Protein AF-A0A7I4YFY3-F1 (afdb_monomer)

Foldseek 3Di:
DLVCLVVVCVVCVVVVVVVVVVLVVVLVPDPDPVVSVCCCVPPVVVVVVVVVLCVLCSVVVNDPVNCVVVVPDSVNSCVVSVDDDPVVVVPD

Structure (mmCIF, N/CA/C/O b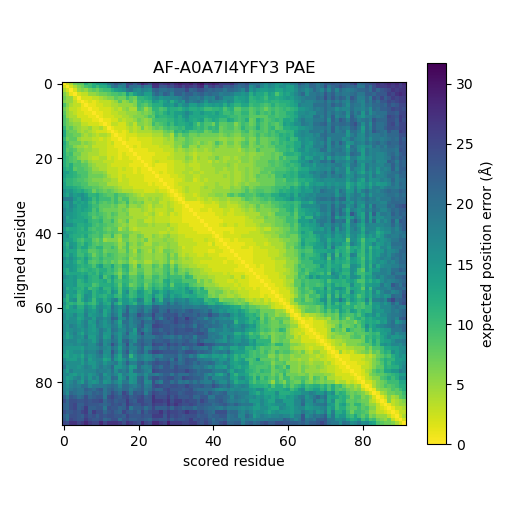ackbone):
data_AF-A0A7I4YFY3-F1
#
_entry.id   AF-A0A7I4YFY3-F1
#
loop_
_atom_site.group_PDB
_atom_site.id
_atom_site.type_symbol
_atom_site.label_atom_id
_atom_site.label_alt_id
_atom_site.label_comp_id
_atom_site.label_asym_id
_atom_site.label_entity_id
_atom_site.label_seq_id
_atom_site.pdbx_PDB_ins_code
_atom_site.Cartn_x
_atom_site.Cartn_y
_atom_site.Cartn_z
_atom_site.occupancy
_atom_site.B_iso_or_equiv
_atom_site.auth_seq_id
_atom_site.auth_comp_id
_atom_site.auth_asym_id
_atom_site.auth_atom_id
_atom_site.pdbx_PDB_model_num
ATOM 1 N N . MET A 1 1 ? 15.585 5.920 -20.128 1.00 56.06 1 MET A N 1
ATOM 2 C CA . MET A 1 1 ? 15.073 7.112 -19.417 1.00 56.06 1 MET A CA 1
ATOM 3 C C . MET A 1 1 ? 14.701 6.713 -17.991 1.00 56.06 1 MET A C 1
ATOM 5 O O . MET A 1 1 ? 13.563 6.350 -17.743 1.00 56.06 1 MET A O 1
ATOM 9 N N . MET A 1 2 ? 15.683 6.672 -17.083 1.00 48.16 2 MET A N 1
ATOM 10 C CA . MET A 1 2 ? 15.520 6.233 -15.680 1.00 48.16 2 MET A CA 1
ATOM 11 C C . MET A 1 2 ? 15.623 7.406 -14.683 1.00 48.16 2 MET A C 1
ATOM 13 O O . MET A 1 2 ? 15.323 7.249 -13.503 1.00 48.16 2 MET A O 1
ATOM 17 N N . ASN A 1 3 ? 16.004 8.593 -15.170 1.00 56.84 3 ASN A N 1
ATOM 18 C CA . ASN A 1 3 ? 16.408 9.738 -14.350 1.00 56.84 3 ASN A CA 1
ATOM 19 C C . ASN A 1 3 ? 15.225 10.543 -13.777 1.00 56.84 3 ASN A C 1
ATOM 21 O O . ASN A 1 3 ? 15.393 11.232 -12.777 1.00 56.84 3 ASN A O 1
ATOM 25 N N . ASP A 1 4 ? 14.020 10.403 -14.338 1.00 64.44 4 ASP A N 1
ATOM 26 C CA . ASP A 1 4 ? 12.820 11.133 -13.890 1.00 64.44 4 ASP A CA 1
ATOM 27 C C . ASP A 1 4 ? 12.026 10.399 -12.792 1.00 64.44 4 ASP A C 1
ATOM 29 O O . ASP A 1 4 ? 11.019 10.891 -12.285 1.00 64.44 4 ASP A O 1
ATOM 33 N N . LEU A 1 5 ? 12.479 9.209 -12.388 1.00 64.88 5 LEU A N 1
ATOM 34 C CA . LEU A 1 5 ? 11.738 8.320 -11.492 1.00 64.88 5 LEU A CA 1
ATOM 35 C C . LEU A 1 5 ? 11.663 8.839 -10.048 1.00 64.88 5 LEU A C 1
ATOM 37 O O . LEU A 1 5 ? 10.591 8.875 -9.442 1.00 64.88 5 LEU A O 1
ATOM 41 N N . ALA A 1 6 ? 12.804 9.237 -9.487 1.00 62.94 6 ALA A N 1
ATOM 42 C CA . ALA A 1 6 ? 12.881 9.762 -8.127 1.00 62.94 6 ALA A CA 1
ATOM 43 C C . ALA A 1 6 ? 12.016 11.027 -7.928 1.00 62.94 6 ALA A C 1
ATOM 45 O O . ALA A 1 6 ? 11.239 11.051 -6.967 1.00 62.94 6 ALA A O 1
ATOM 46 N N . PRO A 1 7 ? 12.058 12.038 -8.821 1.00 69.81 7 PRO A N 1
ATOM 47 C CA . PRO A 1 7 ? 11.183 13.204 -8.698 1.00 69.81 7 PRO A CA 1
ATOM 48 C C . PRO A 1 7 ? 9.690 12.878 -8.891 1.00 69.81 7 PRO A C 1
ATOM 50 O O . PRO A 1 7 ? 8.857 13.419 -8.161 1.00 69.81 7 PRO A O 1
ATOM 53 N N . GLU A 1 8 ? 9.325 11.948 -9.783 1.00 68.88 8 GLU A N 1
ATOM 54 C CA . GLU A 1 8 ? 7.930 11.508 -9.978 1.00 68.88 8 GLU A CA 1
ATOM 55 C C . GLU A 1 8 ? 7.349 10.843 -8.716 1.00 68.88 8 GLU A C 1
ATOM 57 O O . GLU A 1 8 ? 6.221 11.131 -8.303 1.00 68.88 8 GLU A O 1
ATOM 62 N N . LEU A 1 9 ? 8.140 9.980 -8.066 1.00 67.19 9 LEU A N 1
ATOM 63 C CA . LEU A 1 9 ? 7.776 9.331 -6.806 1.00 67.19 9 LEU A CA 1
ATOM 64 C C . LEU A 1 9 ? 7.683 10.335 -5.656 1.00 67.19 9 LEU A C 1
ATOM 66 O O . LEU A 1 9 ? 6.764 10.250 -4.838 1.00 67.19 9 LEU A O 1
ATOM 70 N N . CYS A 1 10 ? 8.598 11.304 -5.609 1.00 69.75 10 CYS A N 1
ATOM 71 C CA . CYS A 1 10 ? 8.567 12.375 -4.617 1.00 69.75 10 CYS A CA 1
ATOM 72 C C . CYS A 1 10 ? 7.292 13.226 -4.751 1.00 69.75 10 CYS A C 1
ATOM 74 O O . CYS A 1 10 ? 6.672 13.572 -3.749 1.00 69.75 10 CYS A O 1
ATOM 76 N N . ARG A 1 11 ? 6.829 13.467 -5.986 1.00 78.38 11 AR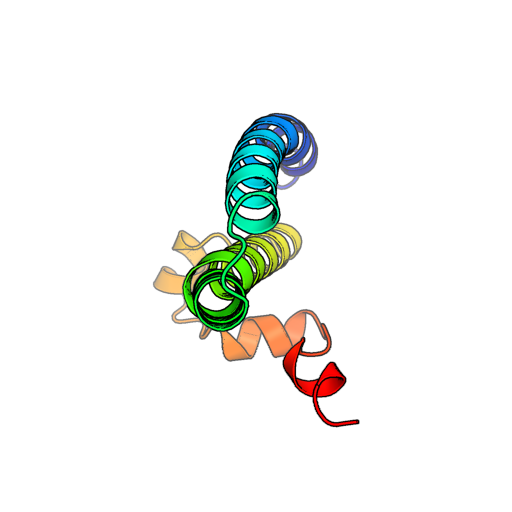G A N 1
ATOM 77 C CA . ARG A 1 11 ? 5.597 14.213 -6.287 1.00 78.38 11 ARG A CA 1
ATOM 78 C C . ARG A 1 11 ? 4.307 13.458 -5.952 1.00 78.38 11 ARG A C 1
ATOM 80 O O . ARG A 1 11 ? 3.334 14.081 -5.540 1.00 78.38 11 ARG A O 1
ATOM 87 N N 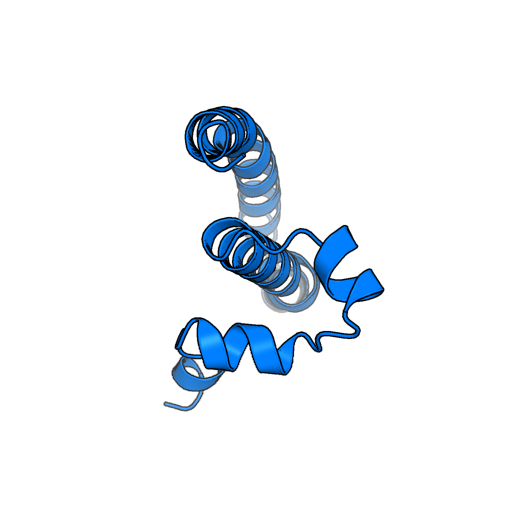. ARG A 1 12 ? 4.260 12.135 -6.142 1.00 74.12 12 ARG A N 1
ATOM 88 C CA . ARG A 1 12 ? 3.032 11.330 -5.944 1.00 74.12 12 ARG A CA 1
ATOM 89 C C . ARG A 1 12 ? 2.860 10.802 -4.517 1.00 74.12 12 ARG A C 1
ATOM 91 O O . ARG A 1 12 ? 1.730 10.536 -4.103 1.00 74.12 12 ARG A O 1
ATOM 98 N N . LYS A 1 13 ? 3.951 10.691 -3.749 1.00 71.50 13 LYS A N 1
ATOM 99 C CA . LYS A 1 13 ? 3.939 10.288 -2.331 1.00 71.50 13 LYS A CA 1
ATOM 100 C C . LYS A 1 13 ? 2.946 11.090 -1.466 1.00 71.50 13 LYS A C 1
ATOM 102 O O . LYS A 1 13 ? 2.192 10.449 -0.737 1.00 71.50 13 LYS A O 1
ATOM 107 N N . PRO A 1 14 ? 2.871 12.434 -1.549 1.00 81.75 14 PRO A N 1
ATOM 108 C CA . PRO A 1 14 ? 1.953 13.227 -0.728 1.00 81.75 14 PRO A CA 1
ATOM 109 C C . PRO A 1 14 ? 0.475 12.932 -1.002 1.00 81.75 14 PRO A C 1
ATOM 111 O O . PRO A 1 14 ? -0.306 12.798 -0.064 1.00 81.75 14 PRO A O 1
ATOM 114 N N . ALA A 1 15 ? 0.091 12.778 -2.273 1.00 76.75 15 ALA A N 1
ATOM 115 C CA . ALA A 1 15 ? -1.293 12.495 -2.653 1.00 76.75 15 ALA A CA 1
ATOM 116 C C . ALA A 1 15 ? -1.738 11.103 -2.177 1.00 76.75 15 ALA A C 1
ATOM 118 O O . ALA A 1 15 ? -2.810 10.953 -1.590 1.00 76.75 15 ALA A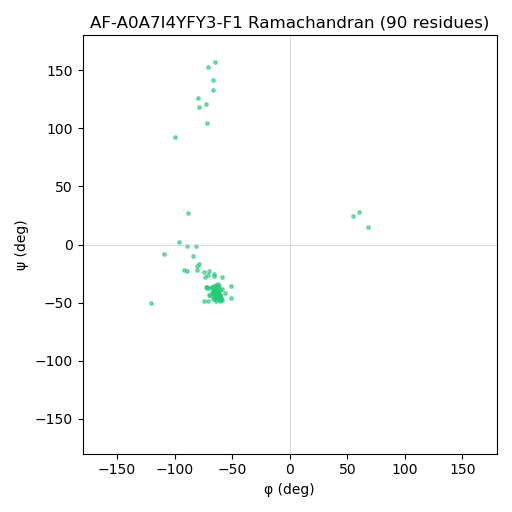 O 1
ATOM 119 N N . ALA A 1 16 ? -0.877 10.096 -2.357 1.00 76.19 16 ALA A N 1
ATOM 120 C CA . ALA A 1 16 ? -1.122 8.750 -1.845 1.00 76.19 16 ALA A CA 1
ATOM 121 C C . ALA A 1 16 ? -1.197 8.728 -0.306 1.00 76.19 16 ALA A C 1
ATOM 123 O O . ALA A 1 16 ? -2.070 8.075 0.265 1.00 76.19 16 ALA A O 1
ATOM 124 N N . TRP A 1 17 ? -0.326 9.487 0.368 1.00 80.25 17 TRP A N 1
ATOM 125 C CA . TRP A 1 17 ? -0.342 9.618 1.825 1.00 80.25 17 TRP A CA 1
ATOM 126 C C . TRP A 1 17 ? -1.615 10.301 2.343 1.00 80.25 17 TRP A C 1
ATOM 128 O O . TRP A 1 17 ? -2.184 9.860 3.340 1.00 80.25 17 TRP A O 1
ATOM 138 N N . GLY A 1 18 ? -2.111 11.325 1.645 1.00 84.88 18 GLY A N 1
ATOM 139 C CA . GLY A 1 18 ? -3.376 11.988 1.971 1.00 84.88 18 GLY A CA 1
ATOM 140 C C . GLY A 1 18 ? -4.580 11.046 1.878 1.00 84.88 18 GLY A C 1
ATOM 141 O O . GLY A 1 18 ? -5.392 10.987 2.803 1.00 84.88 18 GLY A O 1
ATOM 142 N N . ALA A 1 19 ? -4.658 10.245 0.810 1.00 81.94 19 ALA A N 1
ATOM 143 C CA . ALA A 1 19 ? -5.696 9.225 0.660 1.00 81.94 19 ALA A CA 1
ATOM 144 C C . ALA A 1 19 ? -5.622 8.166 1.774 1.00 81.94 19 ALA A C 1
ATOM 146 O O . ALA A 1 19 ? -6.640 7.825 2.378 1.00 81.94 19 ALA A O 1
ATOM 147 N N . PHE A 1 20 ? -4.412 7.708 2.113 1.00 80.19 20 PHE A N 1
ATOM 148 C CA . PHE A 1 20 ? -4.203 6.769 3.214 1.00 80.19 20 PHE A CA 1
ATOM 149 C C . PHE A 1 20 ? -4.669 7.343 4.559 1.00 80.19 20 PHE A C 1
ATOM 151 O O . PHE A 1 20 ? -5.360 6.659 5.309 1.00 80.19 20 PHE A O 1
ATOM 158 N N . LYS A 1 21 ? -4.361 8.612 4.850 1.00 85.19 21 LYS A N 1
ATOM 159 C CA . LYS A 1 21 ? -4.779 9.282 6.092 1.00 85.19 21 LYS A CA 1
ATOM 160 C C . LYS A 1 21 ? -6.295 9.401 6.228 1.00 85.19 21 LYS A C 1
ATOM 162 O O . LYS A 1 21 ? -6.818 9.254 7.332 1.00 85.19 21 LYS A O 1
ATOM 167 N N . ASN A 1 22 ? -7.002 9.627 5.123 1.00 86.06 22 ASN A N 1
ATOM 168 C CA . ASN A 1 22 ? -8.461 9.641 5.123 1.00 86.06 22 ASN A CA 1
ATOM 169 C C . ASN A 1 22 ? -9.031 8.255 5.483 1.00 86.06 22 ASN A C 1
ATOM 171 O O . ASN A 1 22 ? -9.837 8.138 6.406 1.00 86.06 22 ASN A O 1
ATOM 175 N N . ILE A 1 23 ? -8.525 7.198 4.837 1.00 83.25 23 ILE A N 1
ATOM 176 C CA . ILE A 1 23 ? -8.937 5.809 5.091 1.00 83.25 23 ILE A CA 1
ATOM 177 C C . ILE A 1 23 ? -8.598 5.389 6.528 1.00 83.25 23 ILE A C 1
ATOM 179 O O . ILE A 1 23 ? -9.432 4.801 7.213 1.00 83.25 23 ILE A O 1
ATOM 183 N N . GLU A 1 24 ? -7.412 5.747 7.024 1.00 84.56 24 GLU A N 1
ATOM 184 C CA . GLU A 1 24 ? -7.001 5.522 8.414 1.00 84.56 24 GLU A CA 1
ATOM 185 C C . GLU A 1 24 ? -7.995 6.164 9.399 1.00 84.56 24 GLU A C 1
ATOM 187 O O . GLU A 1 24 ? -8.368 5.547 10.398 1.00 84.56 24 GLU A O 1
ATOM 192 N N . GLY A 1 25 ? -8.473 7.375 9.099 1.00 87.44 25 GLY A N 1
ATOM 193 C CA . GLY A 1 25 ? -9.507 8.059 9.876 1.00 87.44 25 GLY A CA 1
ATOM 194 C C . GLY A 1 25 ? -10.840 7.304 9.901 1.00 87.44 25 GLY A C 1
ATOM 195 O O . GLY A 1 25 ? -11.433 7.139 10.970 1.00 87.44 25 GLY A O 1
ATOM 196 N N . VAL A 1 26 ? -11.289 6.788 8.752 1.00 86.62 26 VAL A N 1
ATOM 197 C CA . VAL A 1 26 ? -12.524 5.987 8.639 1.00 86.62 26 VAL A CA 1
ATOM 198 C C . VAL A 1 26 ? -12.400 4.675 9.420 1.00 86.62 26 VAL A C 1
ATOM 200 O O . VAL A 1 26 ? -13.274 4.345 10.227 1.00 86.62 26 VAL A O 1
ATOM 203 N N . VAL A 1 27 ? -11.287 3.958 9.257 1.00 85.88 27 VAL A N 1
ATOM 204 C CA . VAL A 1 27 ? -10.998 2.702 9.970 1.00 85.88 27 VAL A CA 1
ATOM 205 C C . VAL A 1 27 ? -10.959 2.939 11.484 1.00 85.88 27 VAL A C 1
ATOM 207 O O . VAL A 1 27 ? -11.574 2.187 12.239 1.00 85.88 27 VAL A O 1
ATOM 210 N N . LYS A 1 28 ? -10.311 4.017 11.950 1.00 86.69 28 LYS A N 1
ATOM 211 C CA . LYS A 1 28 ? -10.228 4.364 13.380 1.00 86.69 28 LYS A CA 1
ATOM 212 C C . LYS A 1 28 ? -11.579 4.740 13.989 1.00 86.69 28 LYS A C 1
ATOM 214 O O . LYS A 1 28 ? -11.836 4.362 15.133 1.00 86.69 28 LYS A O 1
ATOM 219 N N . LYS A 1 29 ? -12.439 5.439 13.240 1.00 89.81 29 LYS A N 1
ATOM 220 C CA . LYS A 1 29 ? -13.780 5.864 13.681 1.00 89.81 29 LYS A CA 1
ATOM 221 C C . LYS A 1 29 ? -14.793 4.714 13.717 1.00 89.81 29 LYS A C 1
ATOM 223 O O . LYS A 1 29 ? -15.764 4.773 14.470 1.00 89.81 29 LYS A O 1
ATOM 228 N N . THR A 1 30 ? -14.563 3.660 12.938 1.00 90.38 30 THR A N 1
ATOM 229 C CA . THR A 1 30 ? -15.445 2.489 12.866 1.00 90.38 30 THR A CA 1
ATOM 230 C C . THR A 1 30 ? -15.328 1.653 14.143 1.00 90.38 30 THR A C 1
ATOM 232 O O . THR A 1 30 ? -14.331 0.963 14.343 1.00 90.38 30 THR A O 1
ATOM 235 N N . LYS A 1 31 ? -16.321 1.729 15.039 1.00 89.81 31 LYS A N 1
ATOM 236 C CA . LYS A 1 31 ? -16.327 0.994 16.324 1.00 89.81 31 LYS A CA 1
ATOM 237 C C . LYS A 1 31 ? -16.527 -0.515 16.164 1.00 89.81 31 LYS A C 1
ATOM 239 O O . LYS A 1 31 ? -16.085 -1.273 17.019 1.00 89.81 31 LYS A O 1
ATOM 244 N N . ASP A 1 32 ? -17.179 -0.938 15.084 1.00 92.81 32 ASP A N 1
ATOM 245 C CA . ASP A 1 32 ? -17.405 -2.351 14.799 1.00 92.81 32 ASP A CA 1
ATOM 246 C C . ASP A 1 32 ? -16.100 -3.032 14.362 1.00 92.81 32 ASP A C 1
ATOM 248 O O . ASP A 1 32 ? -15.470 -2.642 13.375 1.00 92.81 32 ASP A O 1
ATOM 252 N N . ILE A 1 33 ? -15.692 -4.053 15.115 1.00 88.75 33 ILE A N 1
ATOM 253 C CA . ILE A 1 33 ? -14.435 -4.778 14.902 1.00 88.75 33 ILE A CA 1
ATOM 254 C C . ILE A 1 33 ? -14.485 -5.611 13.614 1.00 88.75 33 ILE A C 1
ATO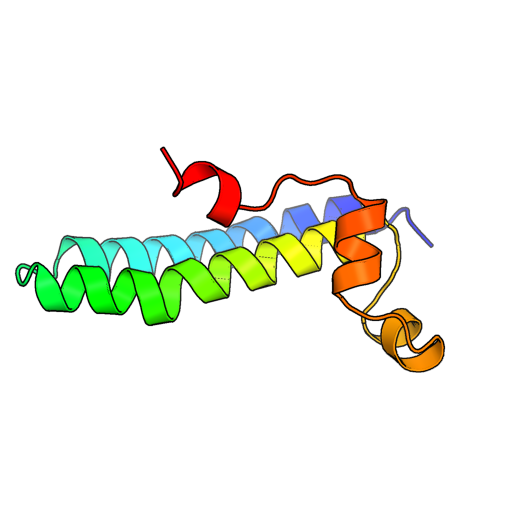M 256 O O . ILE A 1 33 ? -13.490 -5.671 12.893 1.00 88.75 33 ILE A O 1
ATOM 260 N N . ARG A 1 34 ? -15.634 -6.216 13.289 1.00 89.94 34 ARG A N 1
ATOM 261 C CA . ARG A 1 34 ? -15.800 -7.029 12.074 1.00 89.94 34 ARG A CA 1
ATOM 262 C C . ARG A 1 34 ? -15.774 -6.151 10.836 1.00 89.94 34 ARG A C 1
ATOM 264 O O . ARG A 1 34 ? -15.098 -6.476 9.866 1.00 89.94 34 ARG A O 1
ATOM 271 N N . LEU A 1 35 ? -16.460 -5.014 10.892 1.00 87.38 35 LEU A N 1
ATOM 272 C CA . LEU A 1 35 ? -16.501 -4.062 9.787 1.00 87.38 35 LEU A CA 1
ATOM 273 C C . LEU A 1 35 ? -15.130 -3.412 9.559 1.00 87.38 35 LEU A C 1
ATOM 275 O O . LEU A 1 35 ? -14.722 -3.211 8.419 1.00 87.38 35 LEU A O 1
ATOM 279 N N . ARG A 1 36 ? -14.383 -3.150 10.641 1.00 87.44 36 ARG A N 1
ATOM 280 C CA . ARG A 1 36 ? -12.999 -2.667 10.586 1.00 87.44 36 ARG A CA 1
ATOM 281 C C . ARG A 1 36 ? -12.056 -3.688 9.945 1.00 87.44 36 ARG A C 1
ATOM 283 O O . ARG A 1 36 ? -11.267 -3.298 9.089 1.00 87.44 36 ARG A O 1
ATOM 290 N N . ALA A 1 37 ? -12.146 -4.959 10.340 1.00 87.75 37 ALA A N 1
ATOM 291 C CA . ALA A 1 37 ? -11.356 -6.040 9.748 1.00 87.75 37 ALA A CA 1
ATOM 292 C C . ALA A 1 37 ? -11.675 -6.196 8.257 1.00 87.75 37 ALA A C 1
ATOM 294 O O . ALA A 1 37 ? -10.774 -6.150 7.427 1.00 87.75 37 ALA A O 1
ATOM 295 N N . HIS A 1 38 ? -12.962 -6.222 7.905 1.00 89.19 38 HIS A N 1
ATOM 296 C CA . HIS A 1 38 ? -13.390 -6.316 6.515 1.00 89.19 38 HIS A CA 1
ATOM 297 C C . HIS A 1 38 ? -12.873 -5.144 5.672 1.00 89.19 38 HIS A C 1
ATOM 299 O O . HIS A 1 38 ? -12.339 -5.364 4.592 1.00 89.19 38 HIS A O 1
ATOM 305 N N . LEU A 1 39 ? -12.975 -3.897 6.151 1.00 85.75 39 LEU A N 1
ATOM 306 C CA . LEU A 1 39 ? -12.427 -2.733 5.441 1.00 85.75 39 LEU A CA 1
ATOM 307 C C . LEU A 1 39 ? -10.912 -2.852 5.221 1.00 85.75 39 LEU A C 1
ATOM 309 O O . LEU A 1 39 ? -10.396 -2.454 4.174 1.00 85.75 39 LEU A O 1
ATOM 313 N N . PHE A 1 40 ? -10.200 -3.384 6.213 1.00 82.88 40 PHE A N 1
ATOM 314 C CA . PHE A 1 40 ? -8.761 -3.586 6.132 1.00 82.88 40 PHE A CA 1
ATOM 315 C C . PHE A 1 40 ? -8.407 -4.644 5.078 1.00 82.88 40 PHE A C 1
ATOM 317 O O . PHE A 1 40 ? -7.577 -4.386 4.203 1.00 82.88 40 PHE A O 1
ATOM 324 N N . ASP A 1 41 ? -9.102 -5.779 5.102 1.00 86.12 41 ASP A N 1
ATOM 325 C CA . ASP A 1 41 ? -8.848 -6.912 4.215 1.00 86.12 41 ASP A CA 1
ATOM 326 C C . ASP A 1 41 ? -9.267 -6.642 2.767 1.00 86.12 41 ASP A C 1
ATOM 328 O O . ASP A 1 41 ? -8.562 -7.032 1.837 1.00 86.12 41 ASP A O 1
ATOM 332 N N . THR A 1 42 ? -10.380 -5.933 2.549 1.00 84.94 42 THR A N 1
ATOM 333 C CA . THR A 1 42 ? -10.912 -5.708 1.197 1.00 84.94 42 THR A CA 1
ATOM 334 C C . THR A 1 42 ? -10.423 -4.429 0.529 1.00 84.94 42 THR A C 1
ATOM 336 O O . THR A 1 42 ? -10.489 -4.337 -0.694 1.00 84.94 42 THR A O 1
ATOM 339 N N . VAL A 1 43 ? -9.955 -3.429 1.285 1.00 84.12 43 VAL A N 1
ATOM 340 C CA . VAL A 1 43 ? -9.556 -2.125 0.717 1.00 84.12 43 VAL A CA 1
ATOM 341 C C . VAL A 1 43 ? -8.091 -1.807 0.992 1.00 84.12 43 VAL A C 1
ATOM 343 O O . VAL A 1 43 ? -7.349 -1.486 0.064 1.00 84.12 43 VAL A O 1
ATOM 346 N N . VAL A 1 44 ? -7.648 -1.913 2.246 1.00 82.75 44 VAL A N 1
ATOM 347 C CA . VAL A 1 44 ? -6.306 -1.460 2.648 1.00 82.75 44 VAL A CA 1
ATOM 348 C C . VAL A 1 44 ? -5.215 -2.418 2.160 1.00 82.75 44 VAL A C 1
ATOM 350 O O . VAL A 1 44 ? -4.250 -1.970 1.538 1.00 82.75 44 VAL A O 1
ATOM 353 N N . LEU A 1 45 ? -5.373 -3.727 2.384 1.00 83.69 45 LEU A N 1
ATOM 354 C CA . LEU A 1 45 ? -4.401 -4.742 1.956 1.00 83.69 45 LEU A CA 1
ATOM 355 C C . LEU A 1 45 ? -4.222 -4.807 0.423 1.00 83.69 45 LEU A C 1
ATOM 357 O O . LEU A 1 45 ? -3.072 -4.798 -0.038 1.00 83.69 45 LEU A O 1
ATOM 361 N N . PRO A 1 46 ? -5.289 -4.800 -0.402 1.00 81.06 46 PRO A N 1
ATOM 362 C CA . PRO A 1 46 ? -5.143 -4.788 -1.855 1.00 81.06 46 PRO A CA 1
ATOM 363 C C . PRO A 1 46 ? -4.500 -3.499 -2.369 1.00 81.06 46 PRO A C 1
ATOM 365 O O . PRO A 1 46 ? -3.607 -3.559 -3.214 1.00 81.06 46 PRO A O 1
ATOM 368 N N . ALA A 1 47 ? -4.889 -2.336 -1.833 1.00 80.62 47 ALA A N 1
ATOM 369 C CA . ALA A 1 47 ? -4.311 -1.053 -2.232 1.00 80.62 47 ALA A CA 1
ATOM 370 C C . ALA A 1 47 ? -2.806 -0.983 -1.932 1.00 80.62 47 ALA A C 1
ATOM 372 O O . ALA A 1 47 ? -2.025 -0.539 -2.778 1.00 80.62 47 ALA A O 1
ATOM 373 N N . LEU A 1 48 ? -2.384 -1.476 -0.762 1.00 80.06 48 LEU A N 1
ATOM 374 C CA . LEU A 1 48 ? -0.973 -1.548 -0.389 1.00 80.06 48 LEU A CA 1
ATOM 375 C C . LEU A 1 48 ? -0.195 -2.493 -1.313 1.00 80.06 48 LEU A C 1
ATOM 377 O O . LEU A 1 48 ? 0.878 -2.134 -1.796 1.00 80.06 48 LEU A O 1
ATOM 381 N N . THR A 1 49 ? -0.768 -3.656 -1.623 1.00 79.62 49 THR A N 1
ATOM 382 C CA . THR A 1 49 ? -0.155 -4.651 -2.516 1.00 79.62 49 THR A CA 1
ATOM 383 C C . THR A 1 49 ? 0.014 -4.112 -3.939 1.00 79.62 49 THR A C 1
ATOM 385 O O . THR A 1 49 ? 1.060 -4.304 -4.561 1.00 79.62 49 THR A O 1
ATOM 388 N N . VAL A 1 50 ? -0.991 -3.404 -4.466 1.00 76.12 50 VAL A N 1
ATOM 389 C CA . VAL A 1 50 ? -0.927 -2.764 -5.791 1.00 76.12 50 VAL A CA 1
ATOM 390 C C . VAL A 1 50 ? 0.121 -1.652 -5.806 1.00 76.12 50 VAL A C 1
ATOM 392 O O . VAL A 1 50 ? 0.899 -1.569 -6.756 1.00 76.12 50 VAL A O 1
ATOM 395 N N . ALA A 1 51 ? 0.196 -0.840 -4.748 1.00 75.69 51 ALA A N 1
ATOM 396 C CA . ALA A 1 51 ? 1.211 0.200 -4.618 1.00 75.69 51 ALA A CA 1
ATOM 397 C C . ALA A 1 51 ? 2.631 -0.387 -4.546 1.00 75.69 51 ALA A C 1
ATOM 399 O O . ALA A 1 51 ? 3.519 0.078 -5.258 1.00 75.69 51 ALA A O 1
ATOM 400 N N . GLN A 1 52 ? 2.844 -1.443 -3.757 1.00 74.38 52 GLN A N 1
ATOM 401 C CA . GLN A 1 52 ? 4.122 -2.159 -3.688 1.00 74.38 52 GLN A CA 1
ATOM 402 C C . GLN A 1 52 ? 4.505 -2.749 -5.047 1.00 74.38 52 GLN A C 1
ATOM 404 O O . GLN A 1 52 ? 5.599 -2.489 -5.539 1.00 74.38 52 GLN A O 1
ATOM 409 N N . CYS A 1 53 ? 3.583 -3.444 -5.716 1.00 68.44 53 CYS A N 1
ATOM 410 C CA . CYS A 1 53 ? 3.846 -4.038 -7.025 1.00 68.44 53 CYS A CA 1
ATOM 411 C C . CYS A 1 53 ? 4.139 -2.971 -8.099 1.00 68.44 53 CYS A C 1
ATOM 413 O O . CYS A 1 53 ? 4.976 -3.182 -8.977 1.00 68.44 53 CYS A O 1
ATOM 415 N N . ALA A 1 54 ? 3.496 -1.802 -8.020 1.00 71.12 54 ALA A N 1
ATOM 416 C CA . ALA A 1 54 ? 3.793 -0.665 -8.885 1.00 71.12 54 ALA A CA 1
ATOM 417 C C . ALA A 1 54 ? 5.189 -0.080 -8.615 1.00 71.12 54 ALA A C 1
ATOM 419 O O . ALA A 1 54 ? 5.910 0.201 -9.569 1.00 71.12 54 ALA A O 1
ATOM 420 N N . LEU A 1 55 ? 5.596 0.055 -7.348 1.00 71.56 55 LEU A N 1
ATOM 421 C CA . LEU A 1 55 ? 6.932 0.531 -6.963 1.00 71.56 55 LEU A CA 1
ATOM 422 C C . LEU A 1 55 ? 8.039 -0.450 -7.373 1.00 71.56 55 LEU A C 1
ATOM 424 O O . LEU A 1 55 ? 9.073 -0.028 -7.882 1.00 71.56 55 LEU A O 1
ATOM 428 N N . GLU A 1 56 ? 7.807 -1.752 -7.218 1.00 68.31 56 GLU A N 1
ATOM 429 C CA . GLU A 1 56 ? 8.700 -2.827 -7.663 1.00 68.31 56 GLU A CA 1
ATOM 430 C C . GLU A 1 56 ? 8.921 -2.816 -9.179 1.00 68.31 56 GLU A C 1
ATOM 432 O O . GLU A 1 56 ? 10.054 -2.872 -9.661 1.00 68.31 56 GLU A O 1
ATOM 437 N N . ARG A 1 57 ? 7.828 -2.679 -9.938 1.00 67.00 57 ARG A N 1
ATO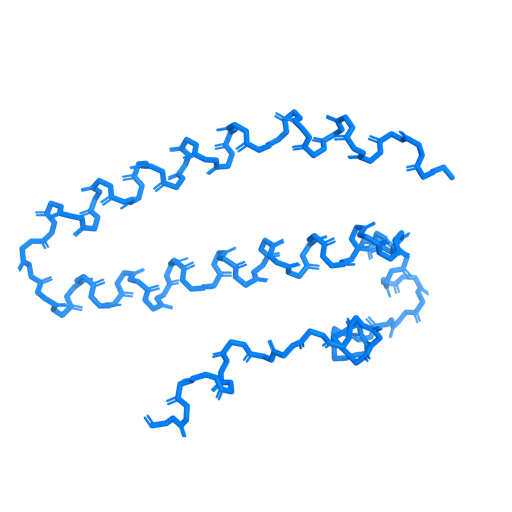M 438 C CA . ARG A 1 57 ? 7.839 -2.522 -11.400 1.00 67.00 57 ARG A CA 1
ATOM 439 C C . ARG A 1 57 ? 8.607 -1.277 -11.828 1.00 67.00 57 ARG A C 1
ATOM 441 O O . ARG A 1 57 ? 9.426 -1.342 -12.745 1.00 67.00 57 ARG A O 1
ATOM 448 N N . MET A 1 58 ? 8.375 -0.163 -11.133 1.00 65.69 58 MET A N 1
ATOM 449 C CA . MET A 1 58 ? 9.067 1.100 -11.382 1.00 65.69 58 MET A CA 1
ATOM 450 C C . MET A 1 58 ? 10.569 1.006 -11.085 1.00 65.69 58 MET A C 1
ATOM 452 O O . MET A 1 58 ? 11.357 1.485 -11.894 1.00 65.69 58 MET A O 1
ATOM 456 N N . MET A 1 59 ? 10.977 0.357 -9.985 1.00 66.75 59 MET A N 1
ATOM 457 C CA . MET A 1 59 ? 12.393 0.158 -9.630 1.00 66.75 59 MET A CA 1
ATOM 458 C C . MET A 1 59 ? 13.156 -0.683 -10.658 1.00 66.75 59 MET A C 1
ATOM 460 O O . MET A 1 59 ? 14.327 -0.420 -10.906 1.00 66.75 59 MET A O 1
ATOM 464 N N . LEU A 1 60 ? 12.502 -1.663 -11.287 1.00 64.56 60 LEU A N 1
ATOM 465 C CA . LEU A 1 60 ? 13.097 -2.452 -12.371 1.00 64.56 60 LEU A CA 1
ATOM 466 C C . LEU A 1 60 ? 13.034 -1.753 -13.745 1.00 64.56 60 LEU A C 1
ATOM 468 O O . LEU A 1 60 ? 13.492 -2.321 -14.735 1.00 64.56 60 LEU A O 1
ATOM 472 N N . GLY A 1 61 ? 12.450 -0.551 -13.840 1.00 64.38 61 GLY A N 1
ATOM 473 C CA . GLY A 1 61 ? 12.257 0.166 -15.107 1.00 64.38 61 GLY A CA 1
ATOM 474 C C . GLY A 1 61 ? 11.243 -0.496 -16.054 1.00 64.38 61 GLY A C 1
ATOM 475 O O . GLY A 1 61 ? 11.194 -0.174 -17.243 1.00 64.38 61 GLY A O 1
ATOM 476 N N . ILE A 1 62 ? 10.428 -1.429 -15.552 1.00 65.12 62 ILE A N 1
ATOM 477 C CA . ILE A 1 62 ? 9.435 -2.173 -16.332 1.00 65.12 62 ILE A CA 1
ATOM 478 C C . ILE A 1 62 ? 8.068 -1.524 -16.098 1.00 65.12 62 ILE A C 1
ATOM 480 O O . ILE A 1 62 ? 7.355 -1.843 -15.149 1.00 65.12 62 ILE A O 1
ATOM 484 N N . PHE A 1 63 ? 7.695 -0.586 -16.970 1.00 64.88 63 PHE A N 1
ATOM 485 C CA . PHE A 1 63 ? 6.340 -0.032 -17.005 1.00 64.88 63 PHE A CA 1
ATOM 486 C C . PHE A 1 63 ? 5.303 -1.098 -17.400 1.00 64.88 63 PHE A C 1
ATOM 488 O O . PHE A 1 63 ? 5.613 -2.065 -18.092 1.00 64.88 63 PHE A O 1
ATOM 495 N N . LEU A 1 64 ? 4.033 -0.892 -17.027 1.00 60.91 64 LEU A N 1
ATOM 496 C CA . LEU A 1 64 ? 2.920 -1.783 -17.405 1.00 60.91 64 LEU A CA 1
ATOM 497 C C . LEU A 1 64 ? 2.882 -2.046 -18.922 1.00 60.91 64 LEU A C 1
ATOM 499 O O . LEU A 1 64 ? 2.624 -3.157 -19.371 1.00 60.91 64 LEU A O 1
ATOM 503 N N . TYR A 1 65 ? 3.227 -1.020 -19.700 1.00 53.09 65 TYR A N 1
ATOM 504 C CA . TYR A 1 65 ? 3.366 -1.091 -21.148 1.00 53.09 65 TYR A CA 1
ATOM 505 C C . TYR A 1 65 ? 4.408 -2.125 -21.602 1.00 53.09 65 TYR A C 1
ATOM 507 O O . TYR A 1 65 ? 4.116 -2.958 -22.455 1.00 53.09 65 TYR A O 1
ATOM 515 N N . THR A 1 66 ? 5.609 -2.130 -21.012 1.00 57.06 66 THR A N 1
ATOM 516 C CA . THR A 1 66 ? 6.660 -3.092 -21.381 1.00 57.06 66 THR A CA 1
ATOM 517 C C . THR A 1 66 ? 6.367 -4.491 -20.852 1.00 57.06 66 THR A C 1
ATOM 519 O O . THR A 1 66 ? 6.768 -5.463 -21.485 1.00 57.06 66 THR A O 1
ATOM 522 N N . GLN A 1 67 ? 5.631 -4.609 -19.744 1.00 64.06 67 GLN A N 1
ATOM 523 C CA . GLN A 1 67 ? 5.146 -5.886 -19.225 1.00 64.06 67 GLN A CA 1
ATOM 524 C C . GLN A 1 67 ? 4.152 -6.548 -20.191 1.00 64.06 67 GLN A C 1
ATOM 526 O O . GLN A 1 67 ? 4.296 -7.730 -20.492 1.00 64.06 67 GLN A O 1
ATOM 531 N N . VAL A 1 68 ? 3.179 -5.782 -20.696 1.00 64.62 68 VAL A N 1
ATOM 532 C CA . VAL A 1 68 ? 2.152 -6.262 -21.634 1.00 64.62 68 VAL A CA 1
ATOM 533 C C . VAL A 1 68 ? 2.758 -6.576 -23.003 1.00 64.62 68 VAL A C 1
ATOM 535 O O . VAL A 1 68 ? 2.504 -7.648 -23.537 1.00 64.62 68 VAL A O 1
ATOM 538 N N . GLN A 1 69 ? 3.635 -5.710 -23.523 1.00 65.12 69 GLN A N 1
ATOM 539 C CA . GLN A 1 69 ? 4.355 -5.942 -24.786 1.00 65.12 69 GLN A CA 1
ATOM 540 C C . GLN A 1 69 ? 5.256 -7.188 -24.739 1.00 65.12 69 GLN A C 1
ATOM 542 O O . GLN A 1 69 ? 5.386 -7.897 -25.730 1.00 65.12 69 GLN A O 1
ATOM 547 N N . LYS A 1 70 ? 5.879 -7.471 -23.585 1.00 72.62 70 LYS A N 1
ATOM 548 C CA . LYS A 1 70 ? 6.779 -8.623 -23.396 1.00 72.62 70 LYS A CA 1
ATOM 549 C C . LYS A 1 70 ? 6.097 -9.852 -22.779 1.00 72.62 70 LYS A C 1
ATOM 551 O O . LYS A 1 70 ? 6.784 -10.828 -22.495 1.00 72.62 70 LYS A O 1
ATOM 556 N N . GLY A 1 71 ? 4.787 -9.808 -22.515 1.00 78.75 71 GLY A N 1
ATOM 557 C CA . GLY A 1 71 ? 4.044 -10.912 -21.892 1.00 78.75 71 GLY A CA 1
ATOM 55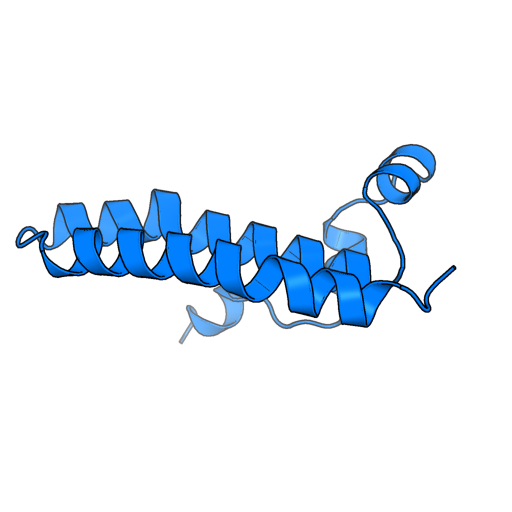8 C C . GLY A 1 71 ? 4.538 -11.319 -20.492 1.00 78.75 71 GLY A C 1
ATOM 559 O O . GLY A 1 71 ? 4.406 -12.476 -20.100 1.00 78.75 71 GLY A O 1
ATOM 560 N N . ILE A 1 72 ? 5.137 -10.401 -19.728 1.00 75.50 72 ILE A N 1
ATOM 561 C CA . ILE A 1 72 ? 5.795 -10.720 -18.451 1.00 75.50 72 ILE A CA 1
ATOM 562 C C . ILE A 1 72 ? 4.746 -10.878 -17.336 1.00 75.50 72 ILE A C 1
ATOM 564 O O . ILE A 1 72 ? 4.059 -9.927 -16.967 1.00 75.50 72 ILE A O 1
ATOM 568 N N . ARG A 1 73 ? 4.637 -12.063 -16.722 1.00 72.56 73 ARG A N 1
ATOM 569 C CA . ARG A 1 73 ? 3.709 -12.299 -15.596 1.00 72.56 73 ARG A CA 1
ATOM 570 C C . ARG A 1 73 ? 4.149 -11.590 -14.312 1.00 72.56 73 ARG A C 1
ATOM 572 O O . ARG A 1 73 ? 5.329 -11.371 -14.065 1.00 72.56 73 ARG A O 1
ATOM 579 N N . SER A 1 74 ? 3.191 -11.253 -13.445 1.00 67.94 74 SER A N 1
ATOM 580 C CA . SER A 1 74 ? 3.490 -10.575 -12.172 1.00 67.94 74 SER A CA 1
ATOM 581 C C . SER A 1 74 ? 4.297 -11.436 -11.190 1.00 67.94 74 SER A C 1
ATOM 583 O O . SER A 1 74 ? 5.001 -10.883 -10.348 1.00 67.94 74 SER A O 1
ATOM 585 N N . SER A 1 75 ? 4.213 -12.765 -11.298 1.00 69.12 75 SER A N 1
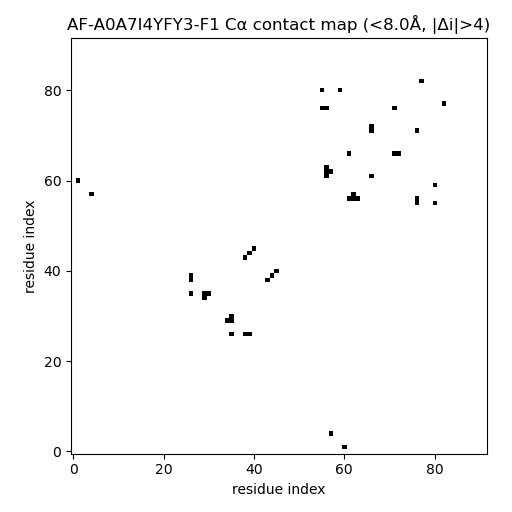ATOM 586 C CA . SER A 1 75 ? 5.030 -13.712 -10.527 1.00 69.12 75 SER A CA 1
ATOM 587 C C . SER A 1 75 ? 6.517 -13.611 -10.881 1.00 69.12 75 SER A C 1
ATOM 589 O O . SER A 1 75 ? 7.363 -13.637 -9.994 1.00 69.12 75 SER A O 1
ATOM 591 N N . GLU A 1 76 ? 6.826 -13.407 -12.163 1.00 72.81 76 GLU A N 1
ATOM 592 C CA . GLU A 1 76 ? 8.189 -13.230 -12.672 1.00 72.81 76 GLU A CA 1
ATOM 593 C C . GLU A 1 76 ? 8.856 -11.989 -12.061 1.00 72.81 76 GLU A C 1
ATOM 595 O O . GLU A 1 76 ? 10.023 -12.011 -11.678 1.00 72.81 76 GLU A O 1
ATOM 600 N N . LEU A 1 77 ? 8.101 -10.894 -11.927 1.00 67.44 77 LEU A N 1
ATOM 601 C CA . LEU A 1 77 ? 8.602 -9.658 -11.327 1.00 67.44 77 LEU A CA 1
ATOM 602 C C . LEU A 1 77 ? 8.928 -9.833 -9.843 1.00 67.44 77 LEU A C 1
ATOM 604 O O . LEU A 1 77 ? 10.001 -9.413 -9.424 1.00 67.44 77 LEU A O 1
ATOM 608 N N . ARG A 1 78 ? 8.056 -10.506 -9.078 1.00 67.62 78 ARG A N 1
ATOM 609 C CA . ARG A 1 78 ? 8.298 -10.820 -7.657 1.00 67.62 78 ARG A CA 1
ATOM 610 C C . ARG A 1 78 ? 9.542 -11.691 -7.468 1.00 67.62 78 ARG A C 1
ATOM 612 O O . ARG A 1 78 ? 10.333 -11.467 -6.557 1.00 67.62 78 ARG A O 1
ATOM 619 N N . GLN A 1 79 ? 9.755 -12.651 -8.368 1.00 67.25 79 GLN A N 1
ATOM 620 C CA . GLN A 1 79 ? 10.942 -13.505 -8.346 1.00 67.25 79 GLN A CA 1
ATOM 621 C C . GLN A 1 79 ? 12.225 -12.712 -8.647 1.00 67.25 79 GLN A C 1
ATOM 623 O O . GLN A 1 79 ? 13.265 -12.955 -8.035 1.00 67.25 79 GLN A O 1
ATOM 628 N N . ARG A 1 80 ? 12.147 -11.724 -9.551 1.00 65.75 80 ARG A N 1
ATOM 629 C CA . ARG A 1 80 ? 13.269 -10.836 -9.898 1.00 65.75 80 ARG A CA 1
ATOM 630 C C . ARG A 1 80 ? 13.591 -9.818 -8.805 1.00 65.75 80 ARG A C 1
ATOM 632 O O . ARG A 1 80 ? 14.765 -9.529 -8.599 1.00 65.75 80 ARG A O 1
ATOM 639 N N . THR A 1 81 ? 12.589 -9.287 -8.103 1.00 65.81 81 THR A N 1
ATOM 640 C CA . THR A 1 81 ? 12.802 -8.327 -7.006 1.00 65.81 81 THR A CA 1
ATOM 641 C C . THR A 1 81 ? 13.241 -8.985 -5.699 1.00 65.81 81 THR A C 1
ATOM 643 O O . THR A 1 81 ? 13.770 -8.287 -4.837 1.00 65.81 81 THR A O 1
ATOM 646 N N . LYS A 1 82 ? 13.073 -10.311 -5.548 1.00 64.81 82 LYS A N 1
ATOM 647 C CA . LYS A 1 82 ? 13.380 -11.073 -4.318 1.00 64.81 82 LYS A CA 1
ATOM 64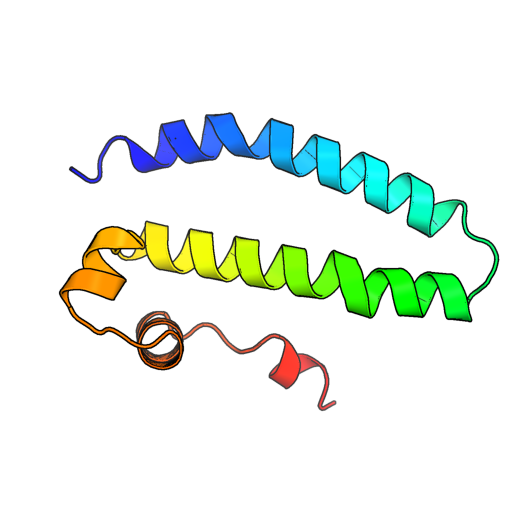8 C C . LYS A 1 82 ? 12.677 -10.526 -3.064 1.00 64.81 82 LYS A C 1
ATOM 650 O O . LYS A 1 82 ? 13.153 -10.728 -1.947 1.00 64.81 82 LYS A O 1
ATOM 655 N N . ILE A 1 83 ? 11.558 -9.824 -3.229 1.00 60.50 83 ILE A N 1
ATOM 656 C CA . ILE A 1 83 ? 10.799 -9.272 -2.106 1.00 60.50 83 ILE A CA 1
ATOM 657 C C . ILE A 1 83 ? 9.957 -10.391 -1.495 1.00 60.50 83 ILE A C 1
ATOM 659 O O . ILE A 1 83 ? 9.225 -11.089 -2.193 1.00 60.50 83 ILE A O 1
ATOM 663 N N . ARG A 1 84 ? 10.117 -10.587 -0.182 1.00 61.59 84 ARG A N 1
ATOM 664 C CA . ARG A 1 84 ? 9.409 -11.610 0.594 1.00 61.59 84 ARG A CA 1
ATOM 665 C C . ARG A 1 84 ? 7.921 -11.275 0.630 1.00 61.59 84 ARG A C 1
ATOM 667 O O . ARG A 1 84 ? 7.576 -10.120 0.883 1.00 61.59 84 ARG A O 1
ATOM 674 N N . ASP A 1 85 ? 7.055 -12.250 0.363 1.00 58.88 85 ASP A N 1
ATOM 675 C CA . ASP A 1 85 ? 5.624 -11.981 0.267 1.00 58.88 85 ASP A CA 1
ATOM 676 C C . ASP A 1 85 ? 5.080 -11.568 1.640 1.00 58.88 85 ASP A C 1
ATOM 678 O O . ASP A 1 85 ? 5.470 -12.119 2.673 1.00 58.88 85 ASP A O 1
ATOM 682 N N . GLY A 1 86 ? 4.158 -10.603 1.676 1.00 56.69 86 GLY A N 1
ATOM 683 C CA . GLY A 1 86 ? 3.503 -10.203 2.928 1.00 56.69 86 GLY A CA 1
ATOM 684 C C . GLY A 1 86 ? 2.777 -11.382 3.589 1.00 56.69 86 GLY A C 1
ATOM 685 O O . GLY A 1 86 ? 2.698 -11.459 4.813 1.00 56.69 86 GLY A O 1
ATOM 686 N N . ALA A 1 87 ? 2.336 -12.351 2.780 1.00 56.12 87 ALA A N 1
ATOM 687 C CA . ALA A 1 87 ? 1.733 -13.600 3.235 1.00 56.12 87 ALA A CA 1
ATOM 688 C C . ALA A 1 87 ? 2.705 -14.516 4.007 1.00 56.12 87 ALA A C 1
ATOM 690 O O . ALA A 1 87 ? 2.263 -15.259 4.883 1.00 56.12 87 ALA A O 1
ATOM 691 N N . ASP A 1 88 ? 4.016 -14.442 3.750 1.00 61.56 88 ASP A N 1
ATOM 692 C CA . ASP A 1 88 ? 5.016 -15.238 4.479 1.00 61.56 88 ASP A CA 1
ATOM 693 C C . ASP A 1 88 ? 5.179 -14.766 5.932 1.00 61.56 88 ASP A C 1
ATOM 695 O O . ASP A 1 88 ? 5.601 -15.532 6.794 1.00 61.56 88 ASP A O 1
ATOM 699 N N . TYR A 1 89 ? 4.814 -13.515 6.230 1.00 56.22 89 TYR A N 1
ATOM 700 C CA . TYR A 1 89 ? 4.805 -12.983 7.595 1.00 56.22 89 TYR A CA 1
ATOM 701 C C . TYR A 1 89 ? 3.561 -13.386 8.399 1.00 56.22 89 TYR A C 1
ATOM 703 O O . TYR A 1 89 ? 3.617 -13.370 9.625 1.00 56.22 89 TYR A O 1
ATOM 711 N N . ALA A 1 90 ? 2.462 -13.756 7.736 1.00 54.59 90 ALA A N 1
ATOM 712 C CA . ALA A 1 90 ? 1.213 -14.156 8.392 1.00 54.59 90 ALA A CA 1
ATOM 713 C C . ALA A 1 90 ? 1.189 -15.638 8.816 1.00 54.59 90 ALA A C 1
ATOM 715 O O . ALA A 1 90 ? 0.285 -16.055 9.530 1.00 54.59 90 ALA A O 1
ATOM 716 N N . LYS A 1 91 ? 2.175 -16.441 8.392 1.00 56.78 91 LYS A N 1
ATOM 717 C CA . LYS A 1 91 ? 2.290 -17.877 8.708 1.00 56.78 91 LYS A CA 1
ATOM 718 C C . LYS A 1 91 ? 3.060 -18.178 10.006 1.00 56.78 91 LYS A C 1
ATOM 720 O O . LYS A 1 91 ? 3.665 -19.245 10.104 1.00 56.78 91 LYS A O 1
ATOM 725 N N . LYS A 1 92 ? 3.080 -17.264 10.979 1.00 52.34 92 LYS A N 1
ATOM 726 C CA . LYS A 1 92 ? 3.724 -17.502 12.279 1.00 52.34 92 LYS A CA 1
ATOM 727 C C . LYS A 1 92 ? 2.704 -17.660 13.395 1.00 52.34 92 LYS A C 1
ATOM 729 O O . LYS A 1 92 ? 1.781 -16.823 13.446 1.00 52.34 92 LYS A O 1
#

Solvent-accessible surface area (backbone atoms only — not comparable to full-atom values): 5511 Å² total; per-residue (Å²): 140,74,82,64,50,67,63,52,50,63,65,48,48,60,60,55,49,52,54,50,52,54,51,51,50,53,48,70,69,44,82,50,65,67,62,34,49,49,50,40,63,72,49,50,50,53,51,52,51,52,53,51,54,51,50,54,30,54,75,72,71,45,47,73,67,56,29,63,76,66,69,58,54,74,67,59,52,44,65,72,67,67,64,79,58,76,68,70,69,70,77,116

Mean predicted aligned error: 12.0 Å

Organism: Haemonchus contortus (NCBI:txid6289)

Radius of gyration: 16.12 Å; Cα contacts (8 Å, |Δi|>4): 24; chains: 1; bounding box: 34×32×41 Å

Secondary structure (DSSP, 8-state):
--TTHHHHHHHHHHHHHHHHHHHHHHHHH---HHHHHHHIIIIIHHHHHHHHHHHHHHHTT--HHHHHHTT--HHHHHHHHTPPPHHHHS--

Sequence (92 aa):
MMNDLAPELCRRKPAAWGAFKNIEGVVKKTKDIRLRAHLFDTVVLPALTVAQCALERMMLGIFLYTQVQKGIRSSELRQRTKIRDGADYAKK

pLDDT: mean 73.02, std 11.11, range [48.16, 92.81]